Protein AF-A0A936GHV2-F1 (afdb_monomer)

Foldseek 3Di:
DPPPLVVLLQVLLVVLVVQVVPPPPFDQLQAAQFDPNVVLVVLLCVQLVVQLVVFCDDPPPDGRSVVSNVVQVVLLSSQVSNLSRLVVPQLRVCCVVPDPVSLQVSLVVQLVSCVVVDDPDDSVRSSCLSSVVSNVLSVVCNVRSHSSSRSRRPPPDHD

Radius of gyration: 16.11 Å; Cα contacts (8 Å, |Δi|>4): 199; chains: 1; bounding box: 39×33×49 Å

Sequence (159 aa):
MKSTFLPAGLATLFVGLLALRLDKTIIKEVTFLGHHKIKNIIISFVPLVVFTLSGLQNDNNINPNLFGFLISLIFLVYALTEEIFWRGYLINALKPLGRFKNYALLGLLWWLWHIPFGHNLDPLGLFVMIVGGSFLIAKFVEATKSFLIMSAPPIFVPM

Mean predicted aligned error: 5.47 Å

pLDDT: mean 86.6, std 12.53, range [31.62, 96.31]

Structure (mmCIF, N/CA/C/O backbone):
data_AF-A0A936GHV2-F1
#
_entry.id   AF-A0A936GHV2-F1
#
loop_
_atom_site.group_PDB
_atom_site.id
_atom_site.type_symbol
_atom_site.label_atom_id
_atom_site.label_alt_id
_atom_site.label_comp_id
_atom_site.label_asym_id
_atom_site.label_entity_id
_atom_site.label_seq_id
_atom_site.pdbx_PDB_ins_code
_atom_site.Cartn_x
_atom_site.Cartn_y
_atom_site.Cartn_z
_atom_site.occupancy
_atom_site.B_iso_or_equiv
_atom_site.auth_seq_id
_atom_site.auth_comp_id
_atom_site.auth_asym_id
_atom_site.auth_atom_id
_atom_site.pdbx_PDB_model_num
ATOM 1 N N . MET A 1 1 ? 9.805 -16.661 -15.255 1.00 41.84 1 MET A N 1
ATOM 2 C CA . MET A 1 1 ? 9.299 -15.856 -14.124 1.00 41.84 1 MET A CA 1
ATOM 3 C C . MET A 1 1 ? 8.012 -16.508 -13.623 1.00 41.84 1 MET A C 1
ATOM 5 O O . MET A 1 1 ? 7.031 -16.496 -14.356 1.00 41.84 1 MET A O 1
ATOM 9 N N . LYS A 1 2 ? 7.999 -17.188 -12.465 1.00 48.06 2 LYS A N 1
ATOM 10 C CA . LYS A 1 2 ? 6.723 -17.672 -11.900 1.00 48.06 2 LYS A CA 1
ATOM 11 C C . LYS A 1 2 ? 5.973 -16.432 -11.407 1.00 48.06 2 LYS A C 1
ATOM 13 O O . LYS A 1 2 ? 6.485 -15.748 -10.531 1.00 48.06 2 LYS A O 1
ATOM 18 N N . SER A 1 3 ? 4.824 -16.095 -11.994 1.00 59.00 3 SER A N 1
ATOM 19 C CA . SER A 1 3 ? 4.058 -14.897 -11.619 1.00 59.00 3 SER A CA 1
ATOM 20 C C . SER A 1 3 ? 3.309 -15.126 -10.299 1.00 59.00 3 SER A C 1
ATOM 22 O O . SER A 1 3 ? 2.088 -15.265 -10.278 1.00 59.00 3 SER A O 1
ATOM 24 N N . THR A 1 4 ? 4.035 -15.224 -9.189 1.00 67.56 4 THR A N 1
ATOM 25 C CA . THR A 1 4 ? 3.469 -15.390 -7.839 1.00 67.56 4 THR A CA 1
ATOM 26 C C . THR A 1 4 ? 2.778 -14.121 -7.331 1.00 67.56 4 THR A C 1
ATOM 28 O O . THR A 1 4 ? 1.889 -14.213 -6.490 1.00 67.56 4 THR A O 1
ATOM 31 N N . PHE A 1 5 ? 3.101 -12.958 -7.906 1.00 70.12 5 PHE A N 1
ATOM 32 C CA . PHE A 1 5 ? 2.531 -11.660 -7.537 1.00 70.12 5 PHE A CA 1
ATOM 33 C C . PHE A 1 5 ? 1.029 -11.532 -7.838 1.00 70.12 5 PHE A C 1
ATOM 35 O O . PHE A 1 5 ? 0.259 -11.124 -6.978 1.00 70.12 5 PHE A O 1
ATOM 42 N N . LEU A 1 6 ? 0.555 -11.927 -9.024 1.00 71.38 6 LEU A N 1
ATOM 43 C CA . LEU A 1 6 ? -0.875 -11.800 -9.361 1.00 71.38 6 LEU A CA 1
ATOM 44 C C . LEU A 1 6 ? -1.787 -12.621 -8.422 1.00 71.38 6 LEU A C 1
ATOM 46 O O . LEU A 1 6 ? -2.747 -12.059 -7.891 1.00 71.38 6 LEU A O 1
ATOM 50 N N . PRO A 1 7 ? -1.488 -13.905 -8.133 1.00 82.94 7 PRO A N 1
ATOM 51 C CA . PRO A 1 7 ? -2.207 -14.663 -7.112 1.00 82.94 7 PRO A CA 1
ATOM 52 C C . PRO A 1 7 ? -2.137 -14.031 -5.716 1.00 82.94 7 PRO A C 1
ATOM 54 O O . PRO A 1 7 ? -3.130 -14.061 -4.994 1.00 82.94 7 PRO A O 1
ATOM 57 N N . ALA A 1 8 ? -1.000 -13.435 -5.341 1.00 84.06 8 ALA A N 1
ATOM 58 C CA . ALA A 1 8 ? -0.823 -12.771 -4.049 1.00 84.06 8 ALA A CA 1
ATOM 59 C C . ALA A 1 8 ? -1.739 -11.540 -3.891 1.00 84.06 8 ALA A C 1
ATOM 61 O O . ALA A 1 8 ? -2.434 -11.403 -2.878 1.00 84.06 8 ALA A O 1
ATOM 62 N N . GLY A 1 9 ? -1.811 -10.686 -4.916 1.00 85.75 9 GLY A N 1
ATOM 63 C CA . GLY A 1 9 ? -2.727 -9.541 -4.937 1.00 85.75 9 GLY A CA 1
ATOM 64 C C . GLY A 1 9 ? -4.195 -9.977 -4.878 1.00 85.75 9 GLY A C 1
ATOM 65 O O . GLY A 1 9 ? -4.982 -9.464 -4.087 1.00 85.75 9 GLY A O 1
ATOM 66 N N . LEU A 1 10 ? -4.574 -11.009 -5.637 1.00 89.56 10 LEU A N 1
ATOM 67 C CA . LEU A 1 10 ? -5.940 -11.546 -5.598 1.00 89.56 10 LEU A CA 1
ATOM 68 C C . LEU A 1 10 ? -6.300 -12.172 -4.242 1.00 89.56 10 LEU A C 1
ATOM 70 O O . LEU A 1 10 ? -7.429 -12.010 -3.777 1.00 89.56 10 LEU A O 1
ATOM 74 N N . ALA A 1 11 ? -5.357 -12.860 -3.593 1.00 90.75 11 ALA A N 1
ATOM 75 C CA . ALA A 1 11 ? -5.567 -13.447 -2.273 1.00 90.75 11 ALA A CA 1
ATOM 76 C C . ALA A 1 11 ? -5.823 -12.367 -1.212 1.00 90.75 11 ALA A C 1
ATOM 78 O O . ALA A 1 11 ? -6.797 -12.457 -0.463 1.00 90.75 11 ALA A O 1
ATOM 79 N N . THR A 1 12 ? -4.994 -11.320 -1.185 1.00 92.62 12 THR A N 1
ATOM 80 C CA . THR A 1 12 ? -5.172 -10.187 -0.263 1.00 92.62 12 THR A CA 1
ATOM 81 C C . THR A 1 12 ? -6.463 -9.426 -0.551 1.00 92.62 12 THR A C 1
ATOM 83 O O . THR A 1 12 ? -7.204 -9.136 0.385 1.00 92.62 12 THR A O 1
ATOM 86 N N . LEU A 1 13 ? -6.822 -9.212 -1.821 1.00 93.50 13 LEU A N 1
ATOM 87 C CA . LEU A 1 13 ? -8.115 -8.634 -2.193 1.00 93.50 13 LEU A CA 1
ATOM 88 C C . LEU A 1 13 ? -9.284 -9.462 -1.649 1.00 93.50 13 LEU A C 1
ATOM 90 O O . LEU A 1 13 ? -10.172 -8.919 -0.992 1.00 93.50 13 LEU A O 1
ATOM 94 N N . PHE A 1 14 ? -9.297 -10.770 -1.915 1.00 95.00 14 PHE A N 1
ATOM 95 C CA . PHE A 1 14 ? -10.388 -11.649 -1.501 1.00 95.00 14 PHE A CA 1
ATOM 96 C C . PHE A 1 14 ? -10.550 -11.663 0.022 1.00 95.00 14 PHE A C 1
ATOM 98 O O . PHE A 1 14 ? -11.652 -11.445 0.530 1.00 95.00 14 PHE A O 1
ATOM 105 N N . VAL A 1 15 ? -9.447 -11.848 0.755 1.00 94.31 15 VAL A N 1
ATOM 106 C CA . VAL A 1 15 ? -9.451 -11.850 2.223 1.00 94.31 15 VAL A CA 1
ATOM 107 C C . VAL A 1 15 ? -9.843 -10.479 2.773 1.00 94.31 15 VAL A C 1
ATOM 109 O O . VAL A 1 15 ? -10.654 -10.409 3.692 1.00 94.31 15 VAL A O 1
ATOM 112 N N . GLY A 1 16 ? -9.344 -9.386 2.193 1.00 93.88 16 GLY A N 1
ATOM 113 C CA . GLY A 1 16 ? -9.700 -8.023 2.589 1.00 93.88 16 GLY A CA 1
ATOM 114 C C . GLY A 1 16 ? -11.183 -7.720 2.412 1.00 93.88 16 GLY A C 1
ATOM 115 O O . GLY A 1 16 ? -11.824 -7.215 3.335 1.00 93.88 16 GLY A O 1
ATOM 116 N N . LEU A 1 17 ? -11.764 -8.083 1.266 1.00 94.38 17 LEU A N 1
ATOM 117 C CA . LEU A 1 17 ? -13.197 -7.922 1.018 1.00 94.38 17 LEU A CA 1
ATOM 118 C C . LEU A 1 17 ? -14.039 -8.792 1.956 1.00 94.38 17 LEU A C 1
ATOM 120 O O . LEU A 1 17 ? -15.052 -8.322 2.480 1.00 94.38 17 LEU A O 1
ATOM 124 N N . LEU A 1 18 ? -13.621 -10.039 2.194 1.00 95.75 18 LEU A N 1
ATOM 125 C CA . LEU A 1 18 ? -14.300 -10.942 3.118 1.00 95.75 18 LEU A CA 1
ATOM 126 C C . LEU A 1 18 ? -14.263 -10.392 4.550 1.00 95.75 18 LEU A C 1
ATOM 128 O O . LEU A 1 18 ? -15.308 -10.297 5.191 1.00 95.75 18 LEU A O 1
ATOM 132 N N . ALA A 1 19 ? -13.098 -9.950 5.020 1.00 94.00 19 ALA A N 1
ATOM 133 C CA . ALA A 1 19 ? -12.921 -9.367 6.345 1.00 94.00 19 ALA A CA 1
ATOM 134 C C . ALA A 1 19 ? -13.771 -8.101 6.527 1.00 94.00 19 ALA A C 1
ATOM 136 O O . ALA A 1 19 ? -14.535 -8.006 7.482 1.00 94.00 19 ALA A O 1
ATOM 137 N N . LEU A 1 20 ? -13.749 -7.175 5.559 1.00 91.56 20 LEU A N 1
ATOM 138 C CA . LEU A 1 20 ? -14.591 -5.970 5.576 1.00 91.56 20 LEU A CA 1
ATOM 139 C C . LEU A 1 20 ? -16.094 -6.277 5.519 1.00 91.56 20 LEU A C 1
ATOM 141 O O . LEU A 1 20 ? -16.912 -5.463 5.963 1.00 91.56 20 LEU A O 1
ATOM 145 N N . ARG A 1 21 ? -16.479 -7.415 4.930 1.00 92.81 21 ARG A N 1
ATOM 146 C CA . ARG A 1 21 ? -17.871 -7.862 4.872 1.00 92.81 21 ARG A CA 1
ATOM 147 C C . ARG A 1 21 ? -18.317 -8.489 6.190 1.00 92.81 21 ARG A C 1
ATOM 149 O O . ARG A 1 21 ? -19.449 -8.209 6.591 1.00 92.81 21 ARG A O 1
ATOM 156 N N . LEU A 1 22 ? -17.477 -9.310 6.819 1.00 94.50 22 LEU A N 1
ATOM 157 C CA . LEU A 1 22 ? -17.799 -10.075 8.028 1.00 94.50 22 LEU A CA 1
ATOM 158 C C . LEU A 1 22 ? -17.638 -9.253 9.311 1.00 94.50 22 LEU A C 1
ATOM 160 O O . LEU A 1 22 ? -18.495 -9.317 10.189 1.00 94.50 22 LEU A O 1
ATOM 164 N N . ASP A 1 23 ? -16.585 -8.448 9.408 1.00 92.19 23 ASP A N 1
ATOM 165 C CA . ASP A 1 23 ? -16.312 -7.629 10.582 1.00 92.19 23 ASP A CA 1
ATOM 166 C C . ASP A 1 23 ? -17.122 -6.328 10.529 1.00 92.19 23 ASP A C 1
ATOM 168 O O . ASP A 1 23 ? -16.730 -5.325 9.927 1.00 92.19 23 ASP A O 1
ATOM 172 N N . LYS A 1 24 ? -18.306 -6.358 11.147 1.00 88.38 24 LYS A N 1
ATOM 173 C CA . LYS A 1 24 ? -19.184 -5.185 11.283 1.00 88.38 24 LYS A CA 1
ATOM 174 C C . LYS A 1 24 ? -18.794 -4.264 12.435 1.00 88.38 24 LYS A C 1
ATOM 176 O O . LYS A 1 24 ? -19.351 -3.176 12.539 1.00 88.38 24 LYS A O 1
ATOM 181 N N . THR A 1 25 ? -17.868 -4.691 13.289 1.00 87.50 25 THR A N 1
ATOM 182 C CA . THR A 1 25 ? -17.484 -3.962 14.507 1.00 87.50 25 THR A CA 1
ATOM 183 C C . THR A 1 25 ? -16.359 -2.962 14.264 1.00 87.50 25 THR A C 1
ATOM 185 O O . THR A 1 25 ? -16.136 -2.060 15.071 1.00 87.50 25 THR A O 1
ATOM 188 N N . ILE A 1 26 ? -15.672 -3.088 13.127 1.00 89.88 26 ILE A N 1
ATOM 189 C CA . ILE A 1 26 ? -14.535 -2.249 12.775 1.00 89.88 26 ILE A CA 1
ATOM 190 C C . ILE A 1 26 ? -14.920 -0.779 12.561 1.00 89.88 26 ILE A C 1
ATOM 192 O O . ILE A 1 26 ? -15.748 -0.425 11.717 1.00 89.88 26 ILE A O 1
ATOM 196 N N . ILE A 1 27 ? -14.243 0.107 13.292 1.00 87.12 27 ILE A N 1
ATOM 197 C CA . ILE A 1 27 ? -14.351 1.554 13.105 1.00 87.12 27 ILE A CA 1
ATOM 198 C C . ILE A 1 27 ? -13.408 1.965 11.972 1.00 87.12 27 ILE A C 1
ATOM 200 O O . ILE A 1 27 ? -12.184 1.904 12.106 1.00 87.12 27 ILE A O 1
ATOM 204 N N . LYS A 1 28 ? -13.979 2.400 10.847 1.00 86.62 28 LYS A N 1
ATOM 205 C CA . LYS A 1 28 ? -13.227 2.783 9.644 1.00 86.62 28 LYS A CA 1
ATOM 206 C C . LYS A 1 28 ? -12.797 4.245 9.717 1.00 86.62 28 LYS A C 1
ATOM 208 O O . LYS A 1 28 ? -13.517 5.125 9.256 1.00 86.62 28 LYS A O 1
ATOM 213 N N . GLU A 1 29 ? -11.623 4.506 10.285 1.00 86.56 29 GLU A N 1
ATOM 214 C CA . GLU A 1 29 ? -11.008 5.838 10.191 1.00 86.56 29 GLU A CA 1
ATOM 215 C C . GLU A 1 29 ? -10.290 6.046 8.865 1.00 86.56 29 GLU A C 1
ATOM 217 O O . GLU A 1 29 ? -10.351 7.124 8.280 1.00 86.56 29 GLU A O 1
ATOM 222 N N . VAL A 1 30 ? -9.581 5.016 8.411 1.00 89.00 30 VAL A N 1
ATOM 223 C CA . VAL A 1 30 ? -8.977 4.990 7.086 1.00 89.00 30 VAL A CA 1
ATOM 224 C C . VAL A 1 30 ? -9.996 4.397 6.124 1.00 89.00 30 VAL A C 1
ATOM 226 O O . VAL A 1 30 ? -10.562 3.333 6.383 1.00 89.00 30 VAL A O 1
ATOM 229 N N . THR A 1 31 ? -10.233 5.083 5.011 1.00 90.75 31 THR A N 1
ATOM 230 C CA . THR A 1 31 ? -11.183 4.669 3.974 1.00 90.75 31 THR A CA 1
ATOM 231 C C . THR A 1 31 ? -10.514 4.672 2.604 1.00 90.75 31 THR A C 1
ATOM 233 O O . THR A 1 31 ? -9.361 5.073 2.465 1.00 90.75 31 THR A O 1
ATOM 236 N N . PHE A 1 32 ? -11.238 4.229 1.575 1.00 90.31 32 PHE A N 1
ATOM 237 C CA . PHE A 1 32 ? -10.696 4.153 0.219 1.00 90.31 32 PHE A CA 1
ATOM 238 C C . PHE A 1 32 ? -10.228 5.515 -0.307 1.00 90.31 32 PHE A C 1
ATOM 240 O O . PHE A 1 32 ? -9.106 5.630 -0.779 1.00 90.31 32 PHE A O 1
ATOM 247 N N . LEU A 1 33 ? -11.055 6.558 -0.180 1.00 89.75 33 LEU A N 1
ATOM 248 C CA . LEU A 1 33 ? -10.756 7.890 -0.722 1.00 89.75 33 LEU A CA 1
ATOM 249 C C . LEU A 1 33 ? -10.295 8.906 0.328 1.00 89.75 33 LEU A C 1
ATOM 251 O O . LEU A 1 33 ? -9.802 9.968 -0.052 1.00 89.75 33 LEU A O 1
ATOM 255 N N . GLY A 1 34 ? -10.467 8.623 1.621 1.00 89.19 34 GLY A N 1
ATOM 256 C CA . GLY A 1 34 ? -10.176 9.564 2.704 1.00 89.19 34 GLY A CA 1
ATOM 257 C C . GLY A 1 34 ? -10.938 10.888 2.604 1.00 89.19 34 GLY A C 1
ATOM 258 O O . GLY A 1 34 ? -12.014 10.966 2.007 1.00 89.19 34 GLY A O 1
ATOM 259 N N . HIS A 1 35 ? -10.369 11.942 3.197 1.00 84.06 35 HIS A N 1
ATOM 260 C CA . HIS A 1 35 ? -11.018 13.257 3.284 1.00 84.06 35 HIS A CA 1
ATOM 261 C C . HIS A 1 35 ? -11.053 14.010 1.943 1.00 84.06 35 HIS A C 1
ATOM 263 O O . HIS A 1 35 ? -12.078 14.575 1.567 1.00 84.06 35 HIS A O 1
ATOM 269 N N . HIS A 1 36 ? -9.946 14.006 1.193 1.00 88.12 36 HIS A N 1
ATOM 270 C CA . HIS A 1 36 ? -9.797 14.781 -0.044 1.00 88.12 36 HIS A CA 1
ATOM 271 C C . HIS A 1 36 ? -9.788 13.878 -1.282 1.00 88.12 36 HIS A C 1
ATOM 273 O O . HIS A 1 36 ? -8.737 13.599 -1.859 1.00 88.12 36 HIS A O 1
ATOM 279 N N . LYS A 1 37 ? -10.982 13.452 -1.712 1.00 90.50 37 LYS A N 1
ATOM 280 C CA . LYS A 1 37 ? -11.184 12.446 -2.773 1.00 90.50 37 LYS A CA 1
ATOM 281 C C . LYS A 1 37 ? -10.396 12.736 -4.058 1.00 90.50 37 LYS A C 1
ATOM 283 O O . LYS A 1 37 ? -9.610 11.901 -4.489 1.00 90.50 37 LYS A O 1
ATOM 288 N N . ILE A 1 38 ? -10.569 13.927 -4.638 1.00 88.94 38 ILE A N 1
ATOM 289 C CA . ILE A 1 38 ? -9.940 14.306 -5.917 1.00 88.94 38 ILE A CA 1
ATOM 290 C C . ILE A 1 38 ? -8.414 14.325 -5.789 1.00 88.94 38 ILE A C 1
ATOM 292 O O . ILE A 1 38 ? -7.718 13.740 -6.612 1.00 88.94 38 ILE A O 1
ATOM 296 N N . LYS A 1 39 ? -7.891 14.941 -4.722 1.00 87.75 39 LYS A N 1
ATOM 297 C CA . LYS A 1 39 ? -6.448 15.014 -4.468 1.00 87.75 39 LYS A CA 1
ATOM 298 C C . LYS A 1 39 ? -5.831 13.619 -4.356 1.00 87.75 39 LYS A C 1
ATOM 300 O O . LYS A 1 39 ? -4.795 13.362 -4.958 1.00 87.75 39 LYS A O 1
ATOM 30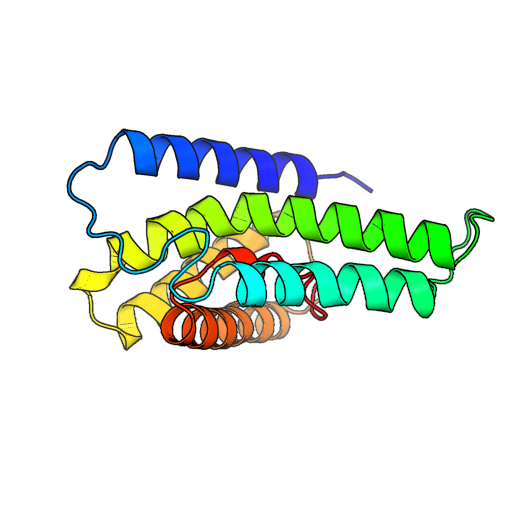5 N N . ASN A 1 40 ? -6.481 12.720 -3.621 1.00 87.88 40 ASN A N 1
ATOM 306 C CA . ASN A 1 40 ? -5.980 11.365 -3.414 1.00 87.88 40 ASN A CA 1
ATOM 307 C C . ASN A 1 40 ? -6.017 10.537 -4.704 1.00 87.88 40 ASN A C 1
ATOM 309 O O . ASN A 1 40 ? -5.067 9.809 -4.974 1.00 87.88 40 ASN A O 1
ATOM 313 N N . ILE A 1 41 ? -7.055 10.702 -5.530 1.00 90.12 41 ILE A N 1
ATOM 314 C CA . ILE A 1 41 ? -7.107 10.105 -6.871 1.00 90.12 41 ILE A CA 1
ATOM 315 C C . ILE A 1 41 ? -5.928 10.607 -7.708 1.00 90.12 41 ILE A C 1
ATOM 317 O O . ILE A 1 41 ? -5.153 9.791 -8.192 1.00 90.12 41 ILE A O 1
ATOM 321 N N . ILE A 1 42 ? -5.739 11.927 -7.814 1.00 90.12 42 ILE A N 1
ATOM 322 C CA . ILE A 1 42 ? -4.657 12.518 -8.617 1.00 90.12 42 ILE A CA 1
ATOM 323 C C . ILE A 1 42 ? -3.298 11.954 -8.200 1.00 90.12 42 ILE A C 1
ATOM 325 O O . ILE A 1 42 ? -2.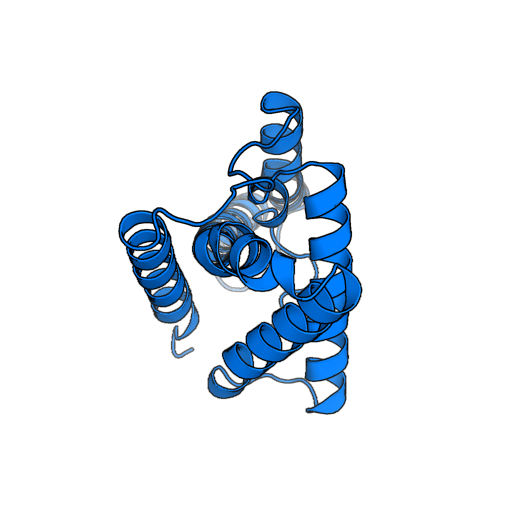565 11.470 -9.056 1.00 90.12 42 ILE A O 1
ATOM 329 N N . ILE A 1 43 ? -2.982 11.958 -6.899 1.00 88.62 43 ILE A N 1
ATOM 330 C CA . ILE A 1 43 ? -1.681 11.478 -6.406 1.00 88.62 43 ILE A CA 1
ATOM 331 C C . ILE A 1 43 ? -1.459 10.000 -6.755 1.00 88.62 43 ILE A C 1
ATOM 333 O O . ILE A 1 43 ? -0.354 9.625 -7.134 1.00 88.62 43 ILE A O 1
ATOM 337 N N . SER A 1 44 ? -2.506 9.177 -6.704 1.00 88.31 44 SER A N 1
ATOM 338 C CA . SER A 1 44 ? -2.410 7.743 -7.023 1.00 88.31 44 SER A CA 1
ATOM 339 C C . SER A 1 44 ? -2.031 7.484 -8.481 1.00 88.31 44 SER A C 1
ATOM 341 O O . SER A 1 44 ? -1.355 6.506 -8.786 1.00 88.31 44 SER A O 1
ATOM 343 N N . PHE A 1 45 ? -2.429 8.389 -9.378 1.00 90.81 45 PHE A N 1
ATOM 344 C CA . PHE A 1 45 ? -2.105 8.324 -10.800 1.00 90.81 45 PHE A CA 1
ATOM 345 C C . PHE A 1 45 ? -0.793 9.036 -11.167 1.00 90.81 45 PHE A C 1
ATOM 347 O O . PHE A 1 45 ? -0.340 8.898 -12.302 1.00 90.81 45 PHE A O 1
ATOM 354 N N . VAL A 1 46 ? -0.141 9.756 -10.243 1.00 90.88 46 VAL A N 1
ATOM 355 C CA . VAL A 1 46 ? 1.120 10.463 -10.539 1.00 90.88 46 VAL A CA 1
ATOM 356 C C . VAL A 1 46 ? 2.199 9.518 -11.078 1.00 90.88 46 VAL A C 1
ATOM 358 O O . VAL A 1 46 ? 2.748 9.837 -12.133 1.00 90.88 46 VAL A O 1
ATOM 361 N N . PRO A 1 47 ? 2.494 8.350 -10.468 1.00 88.19 47 PRO A N 1
ATOM 362 C CA . PRO A 1 47 ? 3.538 7.483 -11.008 1.00 88.19 47 PRO A CA 1
ATOM 363 C C . PRO A 1 47 ? 3.188 6.932 -12.391 1.00 88.19 47 PRO A C 1
ATOM 365 O O . PRO A 1 47 ? 4.074 6.830 -13.230 1.00 88.19 47 PRO A O 1
ATOM 368 N N . LEU A 1 48 ? 1.906 6.648 -12.665 1.00 91.62 48 LEU A N 1
ATOM 369 C CA . LEU A 1 48 ? 1.449 6.230 -13.996 1.00 91.62 48 LEU A CA 1
ATOM 370 C C . LEU A 1 48 ? 1.821 7.279 -15.050 1.00 91.62 48 LEU A C 1
ATOM 372 O O . LEU A 1 48 ? 2.400 6.945 -16.081 1.00 91.62 48 LEU A O 1
ATOM 376 N N . VAL A 1 49 ? 1.545 8.556 -14.771 1.00 92.94 49 VAL A N 1
ATOM 377 C CA . VAL A 1 49 ? 1.898 9.662 -15.673 1.00 92.94 49 VAL A CA 1
ATOM 378 C C . VAL A 1 49 ? 3.414 9.794 -15.810 1.00 92.94 49 VAL A C 1
ATOM 380 O O . VAL A 1 49 ? 3.914 9.858 -16.929 1.00 92.94 49 VAL A O 1
ATOM 383 N N . VAL A 1 50 ? 4.154 9.783 -14.697 1.00 92.44 50 VAL A N 1
ATOM 384 C CA . VAL A 1 50 ? 5.621 9.918 -14.700 1.00 92.44 50 VAL A CA 1
ATOM 385 C C . VAL A 1 50 ? 6.275 8.806 -15.522 1.00 92.44 50 VAL A C 1
ATOM 387 O O . VAL A 1 50 ? 7.024 9.106 -16.446 1.00 92.44 50 VAL A O 1
ATOM 390 N N . PHE A 1 51 ? 5.950 7.536 -15.266 1.00 91.56 51 PHE A N 1
ATOM 391 C CA . PHE A 1 51 ? 6.529 6.412 -16.006 1.00 91.56 51 PHE A CA 1
ATOM 392 C C . PHE A 1 51 ? 6.113 6.392 -17.479 1.00 91.56 51 PHE A C 1
ATOM 394 O O . PHE A 1 51 ? 6.912 6.007 -18.331 1.00 91.56 51 PHE A O 1
ATOM 401 N N . THR A 1 52 ? 4.901 6.850 -17.800 1.00 93.56 52 THR A N 1
ATOM 402 C CA . THR A 1 52 ? 4.461 6.992 -19.195 1.00 93.56 52 THR A CA 1
ATOM 403 C C . THR A 1 52 ? 5.258 8.070 -19.929 1.00 93.56 52 THR A C 1
ATOM 405 O O . THR A 1 52 ? 5.645 7.869 -21.076 1.00 93.56 52 THR A O 1
ATOM 408 N N . LEU A 1 53 ? 5.523 9.215 -19.292 1.00 94.81 53 LEU A N 1
ATOM 409 C CA . LEU A 1 53 ? 6.245 10.329 -19.917 1.00 94.81 53 LEU A CA 1
ATOM 410 C C . LEU A 1 53 ? 7.751 10.072 -20.009 1.00 94.81 53 LEU A C 1
ATOM 412 O O . LEU A 1 53 ? 8.341 10.304 -21.061 1.00 94.81 53 LEU A O 1
ATOM 416 N N . SER A 1 54 ? 8.365 9.580 -18.931 1.00 92.88 54 SER A N 1
ATOM 417 C CA . SER A 1 54 ? 9.794 9.251 -18.897 1.00 92.88 54 SER A CA 1
ATOM 418 C C . SER A 1 54 ? 1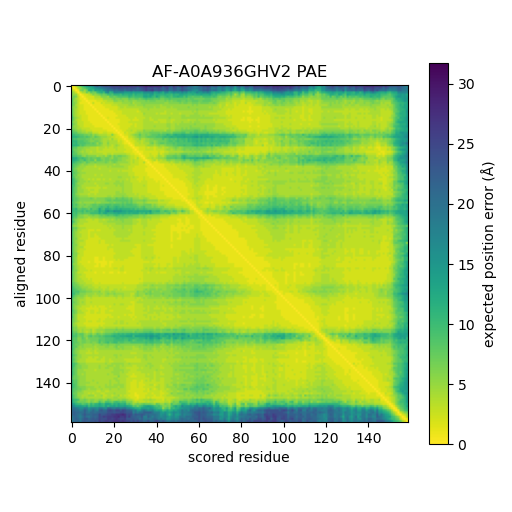0.132 8.037 -19.763 1.00 92.88 54 SER A C 1
ATOM 420 O O . SER A 1 54 ? 11.234 7.958 -20.300 1.00 92.88 54 SER A O 1
ATOM 422 N N . GLY A 1 55 ? 9.179 7.113 -19.914 1.00 90.31 55 GLY A N 1
ATOM 423 C CA . GLY A 1 55 ? 9.383 5.831 -20.570 1.00 90.31 55 GLY A CA 1
ATOM 424 C C . GLY A 1 55 ? 10.246 4.875 -19.743 1.00 90.31 55 GLY A C 1
ATOM 425 O O . GLY A 1 55 ? 11.055 5.280 -18.910 1.00 90.31 55 GLY A O 1
ATOM 426 N N . LEU A 1 56 ? 10.067 3.577 -19.976 1.00 90.69 56 LEU A N 1
ATOM 427 C CA . LEU A 1 56 ? 10.892 2.520 -19.399 1.00 90.69 56 LEU A CA 1
ATOM 428 C C . LEU A 1 56 ? 11.527 1.700 -20.524 1.00 90.69 56 LEU A C 1
ATOM 430 O O . LEU A 1 56 ? 10.838 1.209 -21.422 1.00 90.69 56 LEU A O 1
ATOM 434 N N . GLN A 1 57 ? 12.853 1.568 -20.481 1.00 91.12 57 GLN A N 1
ATOM 435 C CA . GLN A 1 57 ? 13.583 0.729 -21.429 1.00 91.12 57 GLN A CA 1
ATOM 436 C C . GLN A 1 57 ? 13.210 -0.741 -21.220 1.00 91.12 57 GLN A C 1
ATOM 438 O O . GLN A 1 57 ? 12.949 -1.175 -20.098 1.00 91.12 57 GLN A O 1
ATOM 443 N N . ASN A 1 58 ? 13.137 -1.490 -22.317 1.00 89.81 58 ASN A N 1
ATOM 444 C CA . ASN A 1 58 ? 12.786 -2.903 -22.305 1.00 89.81 58 ASN A CA 1
ATOM 445 C C . ASN A 1 58 ? 13.400 -3.621 -23.504 1.00 89.81 58 ASN A C 1
ATOM 447 O O . ASN A 1 58 ? 13.541 -3.033 -24.575 1.00 89.81 58 ASN A O 1
ATOM 451 N N . ASP A 1 59 ? 13.658 -4.913 -23.334 1.00 90.81 59 ASP A N 1
ATOM 452 C CA . ASP A 1 59 ? 14.252 -5.767 -24.369 1.00 90.81 59 ASP A CA 1
ATOM 453 C C . ASP A 1 59 ? 13.211 -6.312 -25.367 1.00 90.81 59 ASP A C 1
ATOM 455 O O . ASP A 1 59 ? 13.546 -7.021 -26.313 1.00 90.81 59 ASP A O 1
ATOM 459 N N . ASN A 1 60 ? 11.927 -5.983 -25.177 1.00 88.00 60 ASN A N 1
ATOM 460 C CA . ASN A 1 60 ? 10.807 -6.545 -25.936 1.00 88.00 60 ASN A CA 1
ATOM 461 C C . ASN A 1 60 ? 10.435 -5.719 -27.182 1.00 88.00 60 ASN A C 1
ATOM 463 O O . ASN A 1 60 ? 9.377 -5.949 -27.767 1.00 88.00 60 ASN A O 1
ATOM 467 N N . ASN A 1 61 ? 11.264 -4.745 -27.581 1.00 89.88 61 ASN A N 1
ATOM 468 C CA . ASN A 1 61 ? 10.985 -3.794 -28.670 1.00 89.88 61 ASN A CA 1
ATOM 469 C C . ASN A 1 61 ? 9.642 -3.043 -28.522 1.00 89.88 61 ASN A C 1
ATOM 471 O O . ASN A 1 61 ? 9.077 -2.558 -29.503 1.00 89.88 61 ASN A O 1
ATOM 475 N N . ILE A 1 62 ? 9.116 -2.928 -27.298 1.00 94.00 62 ILE A N 1
ATOM 476 C CA . ILE A 1 62 ? 7.906 -2.151 -27.013 1.00 94.00 62 ILE A CA 1
ATOM 477 C C . ILE A 1 62 ? 8.311 -0.682 -26.875 1.00 94.00 62 ILE A C 1
ATOM 479 O O . ILE A 1 62 ? 9.332 -0.375 -26.258 1.00 94.00 62 ILE A O 1
ATOM 483 N N . ASN A 1 63 ? 7.497 0.237 -27.405 1.00 96.31 63 ASN A N 1
ATOM 484 C CA . ASN A 1 63 ? 7.707 1.671 -27.208 1.00 96.31 63 ASN A CA 1
ATOM 485 C C . ASN A 1 63 ? 7.903 1.984 -25.701 1.00 96.31 63 ASN A C 1
ATOM 487 O O . ASN A 1 63 ? 7.044 1.599 -24.902 1.00 96.31 63 ASN A O 1
ATOM 491 N N . PRO A 1 64 ? 8.985 2.678 -25.295 1.00 95.06 64 PRO A N 1
ATOM 492 C CA . PRO A 1 64 ? 9.300 2.882 -23.880 1.00 95.06 64 PRO A CA 1
ATOM 493 C C . PRO A 1 64 ? 8.188 3.559 -23.074 1.00 95.06 64 PRO A C 1
ATOM 495 O O . PRO A 1 64 ? 7.958 3.196 -21.922 1.00 95.06 64 PRO A O 1
ATOM 498 N N . ASN A 1 65 ? 7.467 4.510 -23.668 1.00 96.25 65 ASN A N 1
ATOM 499 C CA . ASN A 1 65 ? 6.352 5.204 -23.025 1.00 96.25 65 ASN A CA 1
ATOM 500 C C . ASN A 1 65 ? 5.172 4.255 -22.787 1.00 96.25 65 ASN A C 1
ATOM 502 O O . ASN A 1 65 ? 4.606 4.229 -21.694 1.00 96.25 65 ASN A O 1
ATOM 506 N N . LEU A 1 66 ? 4.839 3.426 -23.783 1.00 94.94 66 LEU A N 1
ATOM 507 C CA . LEU A 1 66 ? 3.808 2.395 -23.647 1.00 94.94 66 LEU A CA 1
ATOM 508 C C . LEU A 1 66 ? 4.204 1.339 -22.609 1.00 94.94 66 LEU A C 1
ATOM 510 O O . LEU A 1 66 ? 3.376 0.936 -21.795 1.00 94.94 66 LEU A O 1
ATOM 514 N N . PHE A 1 67 ? 5.465 0.908 -22.601 1.00 93.31 67 PHE A N 1
ATOM 515 C CA . PHE A 1 67 ? 5.954 -0.043 -21.607 1.00 93.31 67 PHE A CA 1
ATOM 516 C C . PHE A 1 67 ? 5.897 0.546 -20.190 1.00 93.31 67 PHE A C 1
ATOM 518 O O . PHE A 1 67 ? 5.391 -0.101 -19.273 1.00 93.31 67 PHE A O 1
ATOM 525 N N . GLY A 1 68 ? 6.315 1.806 -20.029 1.00 92.06 68 GLY A N 1
ATOM 526 C CA . GLY A 1 68 ? 6.195 2.559 -18.781 1.00 92.06 68 GLY A CA 1
ATOM 527 C C . GLY A 1 68 ? 4.755 2.653 -18.278 1.00 92.06 68 GLY A C 1
ATOM 528 O O . GLY A 1 68 ? 4.492 2.375 -17.105 1.00 92.06 68 GLY A O 1
ATOM 529 N N . PHE A 1 69 ? 3.811 2.960 -19.171 1.00 93.56 69 PHE A N 1
ATOM 530 C CA . PHE A 1 69 ? 2.379 2.967 -18.868 1.00 93.56 69 PHE A CA 1
ATOM 531 C C . PHE A 1 69 ? 1.880 1.599 -18.386 1.00 93.56 69 PHE A C 1
ATOM 533 O O . PHE A 1 69 ? 1.252 1.504 -17.334 1.00 93.56 69 PHE A O 1
ATOM 540 N N . LEU A 1 70 ? 2.172 0.526 -19.126 1.00 92.31 70 LEU A N 1
ATOM 541 C CA . LEU A 1 70 ? 1.674 -0.814 -18.806 1.00 92.31 70 LEU A CA 1
ATOM 542 C C . LEU A 1 70 ? 2.208 -1.317 -17.462 1.00 92.31 70 LEU A C 1
ATOM 544 O O . LEU A 1 70 ? 1.437 -1.807 -16.640 1.00 92.31 70 LEU A O 1
ATOM 548 N N . ILE A 1 71 ? 3.510 -1.162 -17.217 1.00 89.75 71 ILE A N 1
ATOM 549 C CA . ILE A 1 71 ? 4.141 -1.599 -15.968 1.00 89.75 71 ILE A CA 1
ATOM 550 C C . ILE A 1 71 ? 3.581 -0.828 -14.773 1.00 89.75 71 ILE A C 1
ATOM 552 O O . ILE A 1 71 ? 3.185 -1.431 -13.775 1.00 89.75 71 ILE A O 1
ATOM 556 N N . SER A 1 72 ? 3.487 0.496 -14.874 1.00 90.69 72 SER A N 1
ATOM 557 C CA . SER A 1 72 ? 2.943 1.310 -13.785 1.00 90.69 72 SER A CA 1
ATOM 558 C C . SER A 1 72 ? 1.450 1.064 -13.549 1.00 90.69 72 SER A C 1
ATOM 560 O O . SER A 1 72 ? 1.019 1.074 -12.398 1.00 90.69 72 SER A O 1
ATOM 562 N N . LEU A 1 73 ? 0.667 0.752 -14.588 1.00 91.44 73 LEU A N 1
ATOM 563 C CA . LEU A 1 73 ? -0.729 0.333 -14.437 1.00 91.44 73 LEU A CA 1
ATOM 564 C C . LEU A 1 73 ? -0.846 -1.013 -13.710 1.00 91.44 73 LEU A C 1
ATOM 566 O O . LEU A 1 73 ? -1.676 -1.151 -12.811 1.00 91.44 73 LEU A O 1
ATOM 570 N N . ILE A 1 74 ? -0.006 -1.991 -14.060 1.00 89.12 74 ILE A N 1
ATOM 571 C CA . ILE A 1 74 ? 0.036 -3.294 -13.380 1.00 89.12 74 ILE A CA 1
ATOM 572 C C . ILE A 1 74 ? 0.370 -3.103 -11.898 1.00 89.12 74 ILE A C 1
ATOM 574 O O . ILE A 1 74 ? -0.325 -3.656 -11.045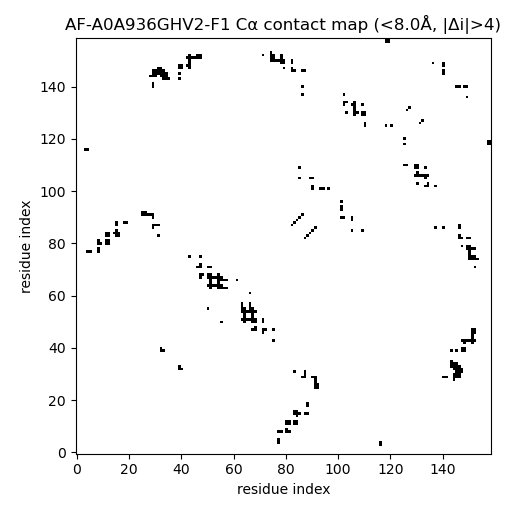 1.00 89.12 74 ILE A O 1
ATOM 578 N N . PHE A 1 75 ? 1.377 -2.284 -11.582 1.00 87.31 75 PHE A N 1
ATOM 579 C CA . PHE A 1 75 ? 1.735 -1.986 -10.195 1.00 87.31 75 PHE A CA 1
ATOM 580 C C . PHE A 1 75 ? 0.634 -1.245 -9.446 1.00 87.31 75 PHE A C 1
ATOM 582 O O . PHE A 1 75 ? 0.378 -1.576 -8.293 1.00 87.31 75 PHE A O 1
ATOM 589 N N . LEU A 1 76 ? -0.047 -0.297 -10.093 1.00 89.56 76 LEU A N 1
ATOM 590 C CA . LEU A 1 76 ? -1.175 0.417 -9.500 1.00 89.56 76 LEU A CA 1
ATOM 591 C C . LEU A 1 76 ? -2.294 -0.551 -9.102 1.00 89.56 76 LEU A C 1
ATOM 593 O O . LEU A 1 76 ? -2.801 -0.495 -7.982 1.00 89.56 76 LEU A O 1
ATOM 597 N N . VAL A 1 77 ? -2.661 -1.462 -10.007 1.00 89.75 77 VAL A N 1
ATOM 598 C CA . VAL A 1 77 ? -3.692 -2.474 -9.746 1.00 89.75 77 VAL A CA 1
ATOM 599 C C . VAL A 1 77 ? -3.239 -3.432 -8.647 1.00 89.75 77 VAL A C 1
ATOM 601 O O . VAL A 1 77 ? -3.988 -3.666 -7.703 1.00 89.75 77 VAL A O 1
ATOM 604 N N . TYR A 1 78 ? -2.015 -3.951 -8.729 1.00 88.88 78 TYR A N 1
ATOM 605 C CA . TYR A 1 78 ? -1.466 -4.865 -7.729 1.00 88.88 78 TYR A CA 1
ATOM 606 C C . TYR A 1 78 ? -1.427 -4.231 -6.331 1.00 88.88 78 TYR A C 1
ATOM 608 O O . TYR A 1 78 ? -1.989 -4.781 -5.382 1.00 88.88 78 TYR A O 1
ATOM 616 N N . ALA A 1 79 ? -0.848 -3.036 -6.212 1.00 89.12 79 ALA A N 1
ATOM 617 C CA . ALA A 1 79 ? -0.779 -2.317 -4.949 1.00 89.12 79 ALA A CA 1
ATOM 618 C C . ALA A 1 79 ? -2.185 -2.026 -4.411 1.00 89.12 79 ALA A C 1
ATOM 620 O O . ALA A 1 79 ? -2.446 -2.241 -3.233 1.00 89.12 79 ALA A O 1
ATOM 621 N N . LEU A 1 80 ? -3.138 -1.639 -5.266 1.00 90.56 80 LEU A N 1
ATOM 622 C CA . LEU A 1 80 ? -4.526 -1.455 -4.845 1.00 90.56 80 LEU A CA 1
ATOM 623 C C . LEU A 1 80 ? -5.136 -2.726 -4.244 1.00 90.56 80 LEU A C 1
ATOM 625 O O . LEU A 1 80 ? -5.814 -2.649 -3.216 1.00 90.56 80 LEU A O 1
ATOM 629 N N . THR A 1 81 ? -4.894 -3.884 -4.860 1.00 91.31 81 THR A N 1
ATOM 630 C CA . THR A 1 81 ? -5.410 -5.156 -4.339 1.00 91.31 81 THR A CA 1
ATOM 631 C C . THR A 1 81 ? -4.854 -5.493 -2.957 1.00 91.31 81 THR A C 1
ATOM 633 O O . THR A 1 81 ? -5.622 -5.885 -2.078 1.00 91.31 81 THR A O 1
ATOM 636 N N . GLU A 1 82 ? -3.564 -5.241 -2.725 1.00 92.12 82 GLU A N 1
ATOM 637 C CA . GLU A 1 82 ? -2.934 -5.425 -1.415 1.00 92.12 82 GLU A CA 1
ATOM 638 C C . GLU A 1 82 ? -3.449 -4.424 -0.369 1.00 92.12 82 GLU A C 1
ATOM 640 O O . GLU A 1 82 ? -3.810 -4.800 0.753 1.00 92.12 82 GLU A O 1
ATOM 645 N N . GLU A 1 83 ? -3.519 -3.139 -0.726 1.00 92.62 83 GLU A N 1
ATOM 646 C CA . GLU A 1 83 ? -3.855 -2.054 0.202 1.00 92.62 83 GLU A CA 1
ATOM 647 C C . GLU A 1 83 ? -5.261 -2.191 0.796 1.00 92.62 83 GLU A C 1
ATOM 649 O O . GLU A 1 83 ? -5.480 -1.796 1.944 1.00 92.62 83 GLU A O 1
ATOM 654 N N . ILE A 1 84 ? -6.203 -2.813 0.076 1.00 93.62 84 ILE A N 1
ATOM 655 C CA . ILE A 1 84 ? -7.555 -3.095 0.585 1.00 93.62 84 ILE A CA 1
ATOM 656 C C . ILE A 1 84 ? -7.508 -3.932 1.869 1.00 93.62 84 ILE A C 1
ATOM 658 O O . ILE A 1 84 ? -8.236 -3.634 2.820 1.00 93.62 84 ILE A O 1
ATOM 662 N N . PHE A 1 85 ? -6.646 -4.948 1.934 1.00 95.12 85 PHE A N 1
ATOM 663 C CA . PHE A 1 85 ? -6.481 -5.742 3.149 1.00 95.12 85 PHE A CA 1
ATOM 664 C C . PHE A 1 85 ? -5.624 -5.009 4.179 1.00 95.12 85 PHE A C 1
ATOM 666 O O . PHE A 1 85 ? -6.078 -4.781 5.301 1.00 95.12 85 PHE A O 1
ATOM 673 N N . TRP A 1 86 ? -4.413 -4.587 3.809 1.00 94.38 86 TRP A N 1
ATOM 674 C CA . TRP A 1 86 ? -3.448 -4.058 4.774 1.00 94.38 86 TRP A CA 1
ATOM 675 C C . TRP A 1 86 ? -3.901 -2.732 5.399 1.00 94.38 86 TRP A C 1
ATOM 677 O O . TRP A 1 86 ? -3.920 -2.584 6.623 1.00 94.38 86 TRP A O 1
ATOM 687 N N . ARG A 1 87 ? -4.276 -1.750 4.575 1.00 93.19 87 ARG A N 1
ATOM 688 C CA . ARG A 1 87 ? -4.591 -0.381 5.022 1.00 93.19 87 ARG A CA 1
ATOM 689 C C . ARG A 1 87 ? -6.092 -0.074 4.953 1.00 93.19 87 ARG A C 1
ATOM 691 O O . ARG A 1 87 ? -6.552 0.861 5.602 1.00 93.19 87 ARG A O 1
ATOM 698 N N . GLY A 1 88 ? -6.880 -0.869 4.233 1.00 91.19 88 GLY A N 1
ATOM 699 C CA . GLY A 1 88 ? -8.341 -0.791 4.269 1.00 91.19 88 GLY A CA 1
ATOM 700 C C . GLY A 1 88 ? -8.945 -1.498 5.485 1.00 91.19 88 GLY A C 1
ATOM 701 O O . GLY A 1 88 ? -9.826 -0.943 6.148 1.00 91.19 88 GLY A O 1
ATOM 702 N N . TYR A 1 89 ? -8.451 -2.694 5.816 1.00 94.81 89 TYR A N 1
ATOM 703 C CA . TYR A 1 89 ? -8.946 -3.495 6.936 1.00 94.81 89 TYR A CA 1
ATOM 704 C C . TYR A 1 89 ? -7.987 -3.494 8.131 1.00 94.81 89 TYR A C 1
ATOM 706 O O . TYR A 1 89 ? -8.323 -2.974 9.196 1.00 94.81 89 TYR A O 1
ATOM 714 N N . LEU A 1 90 ? -6.781 -4.040 7.968 1.00 94.88 90 LEU A N 1
ATOM 715 C CA . LEU A 1 90 ? -5.943 -4.452 9.093 1.00 94.88 90 LEU A CA 1
ATOM 716 C C . LEU A 1 90 ? -5.463 -3.270 9.953 1.00 94.88 90 LEU A C 1
ATOM 718 O O . LEU A 1 90 ? -5.509 -3.354 11.179 1.00 94.88 90 LEU A O 1
ATOM 722 N N . ILE A 1 91 ? -5.112 -2.131 9.343 1.00 92.88 91 ILE A N 1
ATOM 723 C CA . ILE A 1 91 ? -4.750 -0.908 10.086 1.00 92.88 91 ILE A CA 1
ATOM 724 C C . ILE A 1 91 ? -5.895 -0.385 10.973 1.00 92.88 91 ILE A C 1
ATOM 726 O O . ILE A 1 91 ? -5.644 0.181 12.037 1.00 92.88 91 ILE A O 1
ATOM 730 N N . ASN A 1 92 ? -7.153 -0.564 10.556 1.00 93.44 92 ASN A N 1
ATOM 731 C CA . ASN A 1 92 ? -8.321 -0.161 11.337 1.00 93.44 92 ASN A CA 1
ATOM 732 C C . ASN A 1 92 ? -8.604 -1.198 12.442 1.00 93.44 92 ASN A C 1
ATOM 734 O O . ASN A 1 92 ? -8.909 -0.818 13.571 1.00 93.44 92 ASN A O 1
ATOM 738 N N . ALA A 1 93 ? -8.438 -2.491 12.146 1.00 94.19 93 ALA A N 1
ATOM 739 C CA . ALA A 1 93 ? -8.680 -3.589 13.084 1.00 94.19 93 ALA A CA 1
ATOM 740 C C . ALA A 1 93 ? -7.678 -3.597 14.251 1.00 94.19 93 ALA A C 1
ATOM 742 O O . ALA A 1 93 ? -8.048 -3.818 15.401 1.00 94.19 93 ALA A O 1
ATOM 743 N N . LEU A 1 94 ? -6.408 -3.292 13.975 1.00 93.75 94 LEU A N 1
ATOM 744 C CA . LEU A 1 94 ? -5.330 -3.258 14.970 1.00 93.75 94 LEU A CA 1
ATOM 745 C C . LEU A 1 94 ? -5.267 -1.944 15.764 1.00 93.75 94 LEU A C 1
ATOM 747 O O . LEU A 1 94 ? -4.435 -1.784 16.660 1.00 93.75 94 LEU A O 1
ATOM 751 N N . LYS A 1 95 ? -6.152 -0.989 15.470 1.00 90.44 95 LYS A N 1
ATOM 752 C CA . LYS A 1 95 ? -6.175 0.330 16.107 1.00 90.44 95 LYS A CA 1
ATOM 753 C C . LYS A 1 95 ? -6.299 0.311 17.641 1.00 90.44 95 LYS A C 1
ATOM 755 O O . LYS A 1 95 ? -5.627 1.141 18.261 1.00 90.44 95 LYS A O 1
ATOM 760 N N . PRO A 1 96 ? -7.058 -0.603 18.284 1.00 92.31 96 PRO A N 1
ATOM 761 C CA . PRO A 1 96 ? -7.133 -0.681 19.748 1.00 92.31 96 PRO A CA 1
ATOM 762 C C . PRO A 1 96 ? -5.781 -0.909 20.443 1.00 92.31 96 PRO A C 1
ATOM 764 O O . PRO A 1 96 ? -5.633 -0.574 21.613 1.00 92.31 96 PRO A O 1
ATOM 767 N N . LEU A 1 97 ? -4.768 -1.420 19.730 1.00 91.81 97 LEU A N 1
ATOM 768 C CA . LEU A 1 97 ? -3.414 -1.614 20.265 1.00 91.81 97 LEU A CA 1
ATOM 769 C C . LEU A 1 97 ? -2.647 -0.295 20.470 1.00 91.81 97 LEU A C 1
ATOM 771 O O . LEU A 1 97 ? -1.574 -0.287 21.077 1.00 91.81 97 LEU A O 1
ATOM 775 N N . GLY A 1 98 ? -3.173 0.818 19.959 1.00 91.25 98 GLY A N 1
ATOM 776 C CA . GLY A 1 98 ? -2.493 2.104 19.915 1.00 91.25 98 GLY A CA 1
ATOM 777 C C . GLY A 1 98 ? -1.599 2.252 18.683 1.00 91.25 98 GLY A C 1
ATOM 778 O O . GLY A 1 98 ? -1.149 1.283 18.072 1.00 91.25 98 GLY A O 1
ATOM 779 N N . ARG A 1 99 ? -1.331 3.508 18.314 1.00 88.50 99 ARG A N 1
ATOM 780 C CA . ARG A 1 99 ? -0.714 3.905 17.036 1.00 88.50 99 ARG A CA 1
ATOM 781 C C . ARG A 1 99 ? 0.600 3.185 16.731 1.00 88.50 99 ARG A C 1
ATOM 783 O O . ARG A 1 99 ? 0.755 2.606 15.664 1.00 88.50 99 ARG A O 1
ATOM 790 N N . PHE A 1 100 ? 1.537 3.196 17.679 1.00 89.25 100 PHE A N 1
ATOM 791 C CA . PHE A 1 100 ? 2.867 2.627 17.460 1.00 89.25 100 PHE A CA 1
ATOM 792 C C . PHE A 1 100 ? 2.830 1.103 17.295 1.00 89.25 100 PHE A C 1
ATOM 794 O O . PHE A 1 100 ? 3.411 0.572 16.351 1.00 89.25 100 PHE A O 1
ATOM 801 N N . LYS A 1 101 ? 2.098 0.403 18.173 1.00 92.94 101 LYS A N 1
ATOM 802 C CA . LYS A 1 101 ? 1.970 -1.061 18.119 1.00 92.94 101 LYS A CA 1
ATOM 803 C C . LYS A 1 101 ? 1.237 -1.514 16.860 1.00 92.94 101 LYS A C 1
ATOM 805 O O . LYS A 1 101 ? 1.656 -2.487 16.246 1.00 92.94 101 LYS A O 1
ATOM 810 N N . ASN A 1 102 ? 0.200 -0.781 16.456 1.00 93.31 102 ASN A N 1
ATOM 811 C CA . ASN A 1 102 ? -0.517 -1.018 15.207 1.00 93.31 102 ASN A CA 1
ATOM 812 C C . ASN A 1 102 ? 0.448 -0.987 14.010 1.00 93.31 102 ASN A C 1
ATOM 814 O O . ASN A 1 102 ? 0.502 -1.928 13.229 1.00 93.31 102 ASN A O 1
ATOM 818 N N . TYR A 1 103 ? 1.292 0.042 13.920 1.00 92.19 103 TYR A N 1
ATOM 819 C CA . TYR A 1 103 ? 2.217 0.211 12.796 1.00 92.19 103 TYR A CA 1
ATOM 820 C C . TYR A 1 103 ? 3.331 -0.822 12.768 1.00 92.19 103 TYR A C 1
ATOM 822 O O . TYR A 1 103 ? 3.634 -1.368 11.709 1.00 92.19 103 TYR A O 1
ATOM 830 N N . ALA A 1 104 ? 3.918 -1.100 13.932 1.00 92.62 104 ALA A N 1
ATOM 831 C CA . ALA A 1 104 ? 4.953 -2.112 14.061 1.00 92.62 104 ALA A CA 1
ATOM 832 C C . ALA A 1 104 ? 4.414 -3.494 13.667 1.00 92.62 104 ALA A C 1
ATOM 834 O O . ALA A 1 104 ? 5.039 -4.196 12.875 1.00 92.62 104 ALA A O 1
ATOM 835 N N . LEU A 1 105 ? 3.223 -3.855 14.159 1.00 95.06 105 LEU A N 1
ATOM 836 C CA . LEU A 1 105 ? 2.597 -5.134 13.842 1.00 95.06 105 LEU A CA 1
ATOM 837 C C . LEU A 1 105 ? 2.190 -5.216 12.368 1.00 95.06 105 LEU A C 1
ATOM 839 O O . LEU A 1 105 ? 2.447 -6.230 11.728 1.00 95.06 105 LEU A O 1
ATOM 843 N N . LEU A 1 106 ? 1.621 -4.147 11.806 1.00 94.56 106 LEU A N 1
ATOM 844 C CA . LEU A 1 106 ? 1.261 -4.090 10.390 1.00 94.56 106 LEU A CA 1
ATOM 845 C C . LEU A 1 106 ? 2.492 -4.262 9.489 1.00 94.56 106 LEU A C 1
ATOM 847 O O . LEU A 1 106 ? 2.452 -5.040 8.542 1.00 94.56 106 LEU A O 1
ATOM 851 N N . GLY A 1 107 ? 3.596 -3.571 9.792 1.00 93.38 107 GLY A N 1
ATOM 852 C CA . GLY A 1 107 ? 4.861 -3.721 9.071 1.00 93.38 107 GLY A CA 1
ATOM 853 C C . GLY A 1 107 ? 5.448 -5.125 9.186 1.00 93.38 107 GLY A C 1
ATOM 854 O O . GLY A 1 107 ? 5.856 -5.692 8.176 1.00 93.38 107 GLY A O 1
ATOM 855 N N . LEU A 1 108 ? 5.431 -5.712 10.385 1.00 94.69 108 LEU A N 1
ATOM 856 C CA . LEU A 1 108 ? 5.925 -7.069 10.614 1.00 94.69 108 LEU A CA 1
ATOM 857 C C . LEU A 1 108 ? 5.111 -8.114 9.840 1.00 94.69 108 LEU A C 1
ATOM 859 O O . LEU A 1 108 ? 5.690 -8.963 9.168 1.00 94.69 108 LEU A O 1
ATOM 863 N N . LEU A 1 109 ? 3.778 -8.040 9.901 1.00 95.06 109 LEU A N 1
ATOM 864 C CA . LEU A 1 109 ? 2.896 -8.959 9.177 1.00 95.06 109 LEU A CA 1
ATOM 865 C C . LEU A 1 109 ? 3.059 -8.817 7.661 1.00 95.06 109 LEU A C 1
ATOM 867 O O . LEU A 1 109 ? 3.070 -9.820 6.949 1.00 95.06 109 LEU A O 1
ATOM 871 N N . TRP A 1 110 ? 3.239 -7.590 7.171 1.00 94.12 110 TRP A N 1
ATOM 872 C CA . TRP A 1 110 ? 3.478 -7.348 5.752 1.00 94.12 110 TRP A CA 1
ATOM 873 C C . TRP A 1 110 ? 4.852 -7.858 5.296 1.00 94.12 110 TRP A C 1
ATOM 875 O O . TRP A 1 110 ? 4.971 -8.404 4.204 1.00 94.12 110 TRP A O 1
ATOM 885 N N . TRP A 1 111 ? 5.884 -7.775 6.139 1.00 92.31 111 TRP A N 1
ATOM 886 C CA . TRP A 1 111 ? 7.178 -8.413 5.871 1.00 92.31 111 TRP A CA 1
ATOM 887 C C . TRP A 1 111 ? 7.080 -9.939 5.834 1.00 92.31 111 TRP A C 1
ATOM 889 O O . TRP A 1 111 ? 7.558 -10.551 4.880 1.00 92.31 111 TRP A O 1
ATOM 899 N N . LEU A 1 112 ? 6.394 -10.554 6.804 1.00 91.62 112 LEU A N 1
ATOM 900 C CA . LEU A 1 112 ? 6.158 -12.003 6.814 1.00 91.62 112 LEU A CA 1
ATOM 901 C C . LEU A 1 112 ? 5.410 -12.470 5.558 1.00 91.62 112 LEU A C 1
ATOM 903 O O . LEU A 1 112 ? 5.737 -13.518 5.006 1.00 91.62 112 LEU A O 1
ATOM 907 N N . TRP A 1 113 ? 4.452 -11.671 5.078 1.00 90.88 113 TRP A N 1
ATOM 908 C CA . TRP A 1 113 ? 3.741 -11.920 3.823 1.00 90.88 113 TRP A CA 1
ATOM 909 C C . TRP A 1 113 ? 4.670 -11.982 2.606 1.00 90.88 113 TRP A C 1
ATOM 911 O O . TRP A 1 113 ? 4.410 -12.7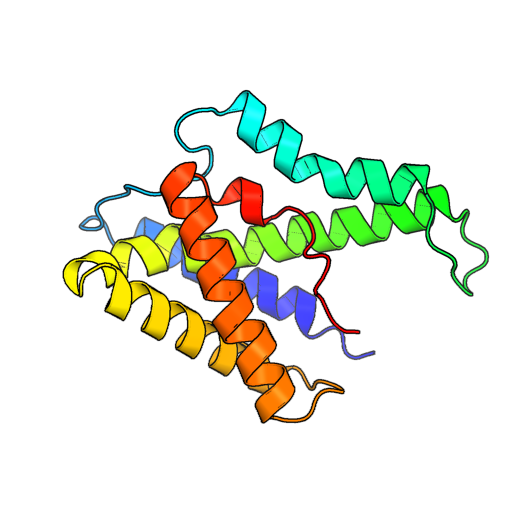51 1.688 1.00 90.88 113 TRP A O 1
ATOM 921 N N . HIS A 1 114 ? 5.771 -11.226 2.609 1.00 87.31 114 HIS A N 1
ATOM 922 C CA . HIS A 1 114 ? 6.698 -11.179 1.482 1.00 87.31 114 HIS A CA 1
ATOM 923 C C . HIS A 1 114 ? 7.688 -12.347 1.443 1.00 87.31 114 HIS A C 1
ATOM 925 O O . HIS A 1 114 ? 8.178 -12.666 0.362 1.00 87.31 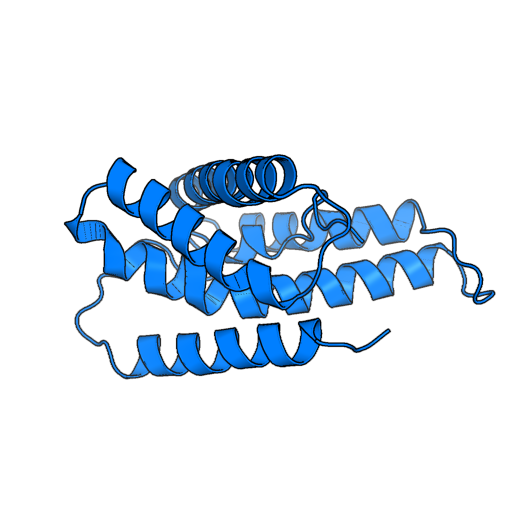114 HIS A O 1
ATOM 931 N N . ILE A 1 115 ? 7.972 -13.015 2.565 1.00 85.88 115 ILE A N 1
ATOM 932 C CA . ILE A 1 115 ? 8.974 -14.098 2.646 1.00 85.88 115 ILE A CA 1
ATOM 933 C C . ILE A 1 115 ? 8.818 -15.168 1.540 1.00 85.88 115 ILE A C 1
ATOM 935 O O . ILE A 1 115 ? 9.829 -15.530 0.934 1.00 85.88 115 ILE A O 1
ATOM 939 N N . PRO A 1 116 ? 7.607 -15.660 1.205 1.00 85.19 116 PRO A N 1
ATOM 940 C CA . PRO A 1 116 ? 7.443 -16.731 0.220 1.00 85.19 116 PRO A CA 1
ATOM 941 C C . PRO A 1 116 ? 7.703 -16.334 -1.242 1.00 85.19 116 PRO A C 1
ATOM 943 O O . PRO A 1 116 ? 7.780 -17.222 -2.090 1.00 85.19 116 PRO A O 1
ATOM 946 N N . PHE A 1 117 ? 7.796 -15.040 -1.576 1.00 82.00 117 PHE A N 1
ATOM 947 C CA . PHE A 1 117 ? 7.867 -14.600 -2.979 1.00 82.00 117 PHE A CA 1
ATOM 948 C C . PHE A 1 117 ? 9.256 -14.708 -3.609 1.00 82.00 117 PHE A C 1
ATOM 950 O O . PHE A 1 117 ? 9.344 -14.702 -4.834 1.00 82.00 117 PHE A O 1
ATOM 957 N N . GLY A 1 118 ? 10.301 -14.903 -2.800 1.00 72.88 118 GLY A N 1
ATOM 958 C CA . GLY A 1 118 ? 11.688 -14.915 -3.261 1.00 72.88 118 GLY A CA 1
ATOM 959 C C . GLY A 1 118 ? 12.147 -13.512 -3.661 1.00 72.88 118 GLY A C 1
ATOM 960 O O . GLY A 1 118 ? 11.535 -12.864 -4.501 1.00 72.88 118 GLY A O 1
ATOM 961 N N . HIS A 1 119 ? 13.229 -13.037 -3.049 1.00 75.50 119 HIS A N 1
ATOM 962 C CA . HIS A 1 119 ? 13.758 -11.689 -3.270 1.00 75.50 119 HIS A CA 1
ATOM 963 C C . HIS A 1 119 ? 1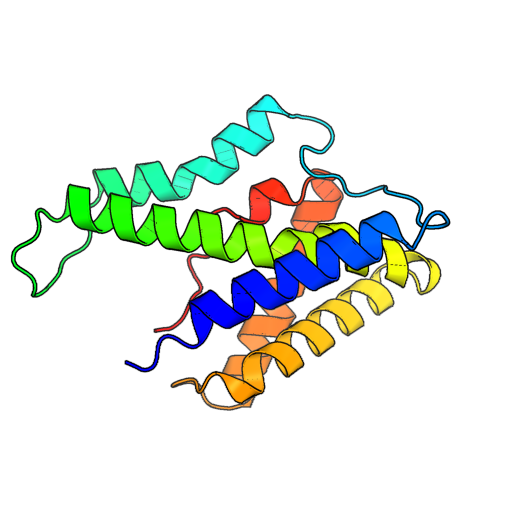5.267 -11.752 -3.461 1.00 75.50 119 HIS A C 1
ATOM 965 O O . HIS A 1 119 ? 15.924 -12.617 -2.887 1.00 75.50 119 HIS A O 1
ATOM 971 N N . ASN A 1 120 ? 15.815 -10.801 -4.217 1.00 80.00 120 ASN A N 1
ATOM 972 C CA . ASN A 1 120 ? 17.262 -10.666 -4.430 1.00 80.00 120 ASN A CA 1
ATOM 973 C C . ASN A 1 120 ? 17.977 -9.929 -3.279 1.00 80.00 120 ASN A C 1
ATOM 975 O O . ASN A 1 120 ? 19.186 -9.720 -3.330 1.00 80.00 120 ASN A O 1
ATOM 979 N N . LEU A 1 121 ? 17.231 -9.506 -2.255 1.00 81.12 121 LEU A N 1
ATOM 980 C CA . LEU A 1 121 ? 17.746 -8.804 -1.081 1.00 81.12 121 LEU A CA 1
ATOM 981 C C . LEU A 1 121 ? 18.119 -9.789 0.027 1.00 81.12 121 LEU A C 1
ATOM 983 O O . LEU A 1 121 ? 17.456 -10.811 0.216 1.00 81.12 121 LEU A O 1
ATOM 987 N N . ASP A 1 122 ? 19.137 -9.441 0.812 1.00 88.88 122 ASP A N 1
ATOM 988 C CA . ASP A 1 122 ? 19.422 -10.154 2.050 1.00 88.88 122 ASP A CA 1
ATOM 989 C C . ASP A 1 122 ? 18.254 -9.989 3.055 1.00 88.88 122 ASP A C 1
ATOM 991 O O . ASP A 1 122 ? 17.487 -9.020 2.974 1.00 88.88 122 ASP A O 1
ATOM 995 N N . PRO A 1 123 ? 18.089 -10.911 4.023 1.00 87.62 123 PRO A N 1
ATOM 996 C CA . PRO A 1 123 ? 16.954 -10.875 4.945 1.00 87.62 123 PRO A CA 1
ATOM 997 C C . PRO A 1 123 ? 16.819 -9.567 5.737 1.00 87.62 123 PRO A C 1
ATOM 999 O O . PRO A 1 123 ? 15.694 -9.134 6.003 1.00 87.62 123 PRO A O 1
ATOM 1002 N N . LEU A 1 124 ? 17.938 -8.928 6.102 1.00 90.50 124 LEU A N 1
ATOM 1003 C CA . LEU A 1 124 ? 17.928 -7.664 6.836 1.00 90.50 124 LEU A CA 1
ATOM 1004 C C . LEU A 1 124 ? 17.535 -6.507 5.912 1.00 90.50 124 LEU A C 1
ATOM 1006 O O . LEU A 1 124 ? 16.687 -5.698 6.290 1.00 90.50 124 LEU A O 1
ATOM 1010 N N . GLY A 1 125 ? 18.085 -6.458 4.697 1.00 89.88 125 GLY A N 1
ATOM 1011 C CA . GLY A 1 125 ? 17.704 -5.491 3.668 1.00 89.88 125 GLY A CA 1
ATOM 1012 C C . GLY A 1 125 ? 16.207 -5.541 3.349 1.00 89.88 125 GLY A C 1
ATOM 1013 O O . GLY A 1 125 ? 15.531 -4.508 3.376 1.00 89.88 125 GLY A O 1
ATOM 1014 N N . LEU A 1 126 ? 15.657 -6.745 3.151 1.00 88.56 126 LEU A N 1
ATOM 1015 C CA . LEU A 1 126 ? 14.221 -6.949 2.935 1.00 88.56 126 LEU A CA 1
ATOM 1016 C C . LEU A 1 126 ? 13.393 -6.486 4.142 1.00 88.56 126 LEU A C 1
ATOM 1018 O O . LEU A 1 126 ? 12.381 -5.805 3.975 1.00 88.56 126 LEU A O 1
ATOM 1022 N N . PHE A 1 127 ? 13.819 -6.830 5.360 1.00 91.12 127 PHE A N 1
ATOM 1023 C CA . PHE A 1 127 ? 13.136 -6.412 6.584 1.00 91.12 127 PHE A CA 1
ATOM 1024 C C . PHE A 1 127 ? 13.078 -4.887 6.711 1.00 91.12 127 PHE A C 1
ATOM 1026 O O . PHE A 1 127 ? 11.998 -4.324 6.898 1.00 91.12 127 PHE A O 1
ATOM 1033 N N . VAL A 1 128 ? 14.219 -4.208 6.567 1.00 91.44 128 VAL A N 1
ATOM 1034 C CA . VAL A 1 128 ? 14.310 -2.746 6.688 1.00 91.44 128 VAL A CA 1
ATOM 1035 C C . VAL A 1 128 ? 13.448 -2.060 5.632 1.00 91.44 128 VAL A C 1
ATOM 1037 O O . VAL A 1 128 ? 12.700 -1.138 5.962 1.00 91.44 128 VAL A O 1
ATOM 1040 N N . MET A 1 129 ? 13.498 -2.530 4.386 1.00 88.94 129 MET A N 1
ATOM 1041 C CA . MET A 1 129 ? 12.713 -1.961 3.294 1.00 88.94 129 MET A CA 1
ATOM 1042 C C . MET A 1 129 ? 11.205 -2.134 3.517 1.00 88.94 129 MET A C 1
ATOM 1044 O O . MET A 1 129 ? 10.460 -1.159 3.411 1.00 88.94 129 MET A O 1
ATOM 1048 N N . ILE A 1 130 ? 10.742 -3.339 3.865 1.00 91.00 130 ILE A N 1
ATOM 1049 C CA . ILE A 1 130 ? 9.306 -3.616 4.007 1.00 91.00 130 ILE A CA 1
ATOM 1050 C C . ILE A 1 130 ? 8.736 -2.985 5.283 1.00 91.00 130 ILE A C 1
ATOM 1052 O O . ILE A 1 130 ? 7.706 -2.309 5.235 1.00 91.00 130 ILE A O 1
ATOM 1056 N N . VAL A 1 131 ? 9.401 -3.150 6.430 1.00 91.56 131 VAL A N 1
ATOM 1057 C CA . VAL A 1 131 ? 8.918 -2.595 7.704 1.00 91.56 131 VAL A CA 1
ATOM 1058 C C . VAL A 1 131 ? 9.056 -1.073 7.721 1.00 91.56 131 VAL A C 1
ATOM 1060 O O . VAL A 1 131 ? 8.108 -0.376 8.094 1.00 91.56 131 VAL A O 1
ATOM 1063 N N . GLY A 1 132 ? 10.193 -0.541 7.263 1.00 90.56 132 GLY A N 1
ATOM 1064 C CA . GLY A 1 132 ? 10.421 0.900 7.145 1.00 90.56 132 GLY A CA 1
ATOM 1065 C C . GLY A 1 132 ? 9.462 1.554 6.150 1.00 90.56 132 GLY A C 1
ATOM 1066 O O . GLY A 1 132 ? 8.811 2.549 6.481 1.00 90.56 132 GLY A O 1
ATOM 1067 N N . GLY A 1 133 ? 9.290 0.948 4.970 1.00 88.75 133 GLY A N 1
ATOM 1068 C CA . GLY A 1 133 ? 8.316 1.378 3.968 1.00 88.75 133 GLY A CA 1
ATOM 1069 C C . GLY A 1 133 ? 6.884 1.354 4.503 1.00 88.75 133 GLY A C 1
ATOM 1070 O O . GLY A 1 133 ? 6.152 2.330 4.345 1.00 88.75 133 GLY A O 1
ATOM 1071 N N . SER A 1 134 ? 6.501 0.300 5.232 1.00 89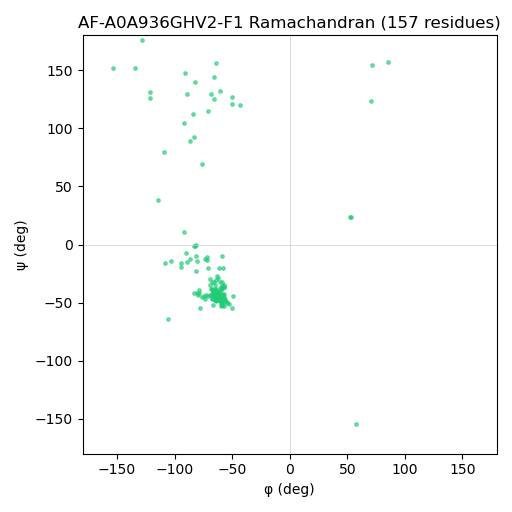.81 134 SER A N 1
ATOM 1072 C CA . SER A 1 134 ? 5.179 0.208 5.863 1.00 89.81 134 SER A CA 1
ATOM 1073 C C . SER A 1 134 ? 4.924 1.338 6.858 1.00 89.81 134 SER A C 1
ATOM 1075 O O . SER A 1 134 ? 3.816 1.874 6.903 1.00 89.81 134 SER A O 1
ATOM 1077 N N . PHE A 1 135 ? 5.938 1.747 7.626 1.00 89.12 135 PHE A N 1
ATOM 1078 C CA . PHE A 1 135 ? 5.806 2.859 8.566 1.00 89.12 135 PHE A CA 1
ATOM 1079 C C . PHE A 1 135 ? 5.587 4.197 7.847 1.00 89.12 135 PHE A C 1
ATOM 1081 O O . PHE A 1 135 ? 4.720 4.975 8.252 1.00 89.12 135 PHE A O 1
ATOM 1088 N N . LEU A 1 136 ? 6.325 4.453 6.760 1.00 87.12 136 LEU A N 1
ATOM 1089 C CA . LEU A 1 136 ? 6.128 5.640 5.917 1.00 87.12 136 LEU A CA 1
ATOM 1090 C C . LEU A 1 136 ? 4.718 5.657 5.317 1.00 87.12 136 LEU A C 1
ATOM 1092 O O . LEU A 1 136 ? 3.999 6.647 5.460 1.00 87.12 136 LEU A O 1
ATOM 1096 N N . ILE A 1 137 ? 4.295 4.536 4.730 1.00 88.25 137 ILE A N 1
ATOM 1097 C CA . ILE A 1 137 ? 2.947 4.339 4.187 1.00 88.25 137 ILE A CA 1
ATOM 1098 C C . ILE A 1 137 ? 1.895 4.628 5.261 1.00 88.25 137 ILE A C 1
ATOM 1100 O O . ILE A 1 137 ? 0.991 5.433 5.047 1.00 88.25 137 ILE A O 1
ATOM 1104 N N . ALA A 1 138 ? 2.042 4.051 6.455 1.00 87.44 138 ALA A N 1
ATOM 1105 C CA . ALA A 1 138 ? 1.095 4.239 7.546 1.00 87.44 138 ALA A CA 1
ATOM 1106 C C . ALA A 1 138 ? 0.957 5.721 7.943 1.00 87.44 138 ALA A C 1
ATOM 1108 O O . ALA A 1 138 ? -0.166 6.210 8.095 1.00 87.44 138 ALA A O 1
ATOM 1109 N N . LYS A 1 139 ? 2.070 6.466 8.020 1.00 86.88 139 LYS A N 1
ATOM 1110 C CA . LYS A 1 139 ? 2.059 7.913 8.299 1.00 86.88 139 LYS A CA 1
ATOM 1111 C C . LYS A 1 139 ? 1.286 8.707 7.250 1.00 86.88 139 LYS A C 1
ATOM 1113 O O . LYS A 1 139 ? 0.478 9.565 7.610 1.00 86.88 139 LYS A O 1
ATOM 1118 N N . PHE A 1 140 ? 1.497 8.418 5.969 1.00 86.12 140 PHE A N 1
ATOM 1119 C CA . PHE A 1 140 ? 0.757 9.081 4.896 1.00 86.12 140 PHE A CA 1
ATOM 1120 C C . PHE A 1 140 ? -0.734 8.699 4.893 1.00 86.12 140 PHE A C 1
ATOM 1122 O O . PHE A 1 140 ? -1.595 9.557 4.672 1.00 86.12 140 PHE A O 1
ATOM 1129 N N . VAL A 1 141 ? -1.057 7.435 5.180 1.00 87.31 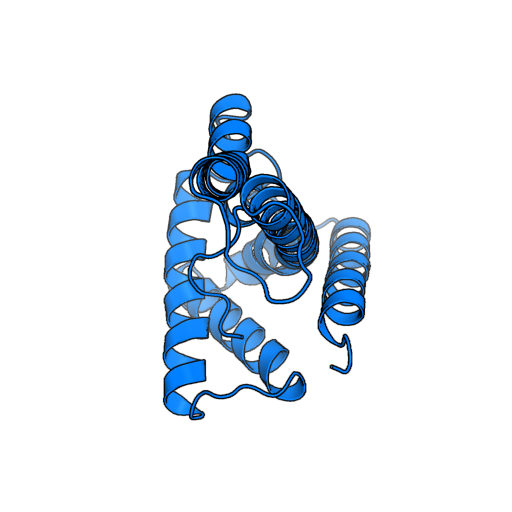141 VAL A N 1
ATOM 1130 C CA . VAL A 1 141 ? -2.440 6.955 5.301 1.00 87.31 141 VAL A CA 1
ATOM 1131 C C . VAL A 1 141 ? -3.153 7.664 6.445 1.00 87.31 141 VAL A C 1
ATOM 1133 O O . VAL A 1 141 ? -4.299 8.069 6.297 1.00 87.31 141 VAL A O 1
ATOM 1136 N N . GLU A 1 142 ? -2.495 7.886 7.578 1.00 86.44 142 GLU A N 1
ATOM 1137 C CA . GLU A 1 142 ? -3.097 8.637 8.680 1.00 86.44 142 GLU A CA 1
ATOM 1138 C C . GLU A 1 142 ? -3.324 10.110 8.361 1.00 86.44 142 GLU A C 1
ATOM 1140 O O . GLU A 1 142 ? -4.348 10.660 8.768 1.00 86.44 142 GLU A O 1
ATOM 1145 N N . ALA A 1 143 ? -2.389 10.739 7.649 1.00 86.50 143 ALA A N 1
ATOM 1146 C CA . ALA A 1 143 ? -2.507 12.140 7.262 1.00 86.50 143 ALA A CA 1
ATOM 1147 C C . ALA A 1 143 ? -3.661 12.361 6.270 1.00 86.50 143 ALA A C 1
ATOM 1149 O O . ALA A 1 143 ? -4.390 13.346 6.362 1.00 86.50 143 ALA A O 1
ATOM 1150 N N . THR A 1 144 ? -3.850 11.436 5.328 1.00 87.44 144 THR A N 1
ATOM 1151 C CA . THR A 1 144 ? -4.863 11.558 4.264 1.00 87.44 144 THR A CA 1
ATOM 1152 C C . THR A 1 144 ? -6.186 10.865 4.592 1.00 87.44 144 THR A C 1
ATOM 1154 O O . THR A 1 144 ? -7.213 11.164 3.971 1.00 87.44 144 THR A O 1
ATOM 1157 N N . LYS A 1 145 ? -6.158 9.930 5.550 1.00 91.25 145 LYS A N 1
ATOM 1158 C CA . LYS A 1 145 ? -7.191 8.918 5.828 1.00 91.25 145 LYS A CA 1
ATOM 1159 C C . LYS A 1 145 ? -7.595 8.100 4.596 1.00 91.25 145 LYS A C 1
ATOM 1161 O O . LYS A 1 145 ? -8.698 7.556 4.550 1.00 91.25 145 LYS A O 1
ATOM 1166 N N . SER A 1 146 ? -6.706 8.020 3.605 1.00 89.50 146 SER A N 1
ATOM 1167 C CA . SER A 1 146 ? -6.907 7.342 2.327 1.00 89.50 146 SER A CA 1
ATOM 1168 C C . SER A 1 146 ? -5.856 6.264 2.133 1.00 89.50 146 SER A C 1
ATOM 1170 O O . SER A 1 146 ? -4.668 6.544 2.281 1.00 89.50 146 SER A O 1
ATOM 1172 N N . PHE A 1 147 ? -6.279 5.056 1.764 1.00 88.69 147 PHE A N 1
ATOM 1173 C CA . PHE A 1 147 ? -5.348 4.008 1.340 1.00 88.69 147 PHE A CA 1
ATOM 1174 C C . PHE A 1 147 ? -5.152 3.951 -0.183 1.00 88.69 147 PHE A C 1
ATOM 1176 O O . PHE A 1 147 ? -4.153 3.403 -0.631 1.00 88.69 147 PHE A O 1
ATOM 1183 N N . LEU A 1 148 ? -6.022 4.580 -0.992 1.00 88.31 148 LEU A N 1
ATOM 1184 C CA . LEU A 1 148 ? -5.858 4.632 -2.456 1.00 88.31 148 LEU A CA 1
ATOM 1185 C C . LEU A 1 148 ? -4.531 5.289 -2.870 1.00 88.31 148 LEU A C 1
ATOM 1187 O O . LEU A 1 148 ? -3.881 4.848 -3.808 1.00 88.31 148 LEU A O 1
ATOM 1191 N N . ILE A 1 149 ? -4.095 6.304 -2.123 1.00 82.44 149 ILE A N 1
ATOM 1192 C CA . ILE A 1 149 ? -2.833 7.013 -2.378 1.00 82.44 149 ILE A CA 1
ATOM 1193 C C . ILE A 1 149 ? -1.597 6.100 -2.264 1.00 82.44 149 ILE A C 1
ATOM 1195 O O . ILE A 1 149 ? -0.556 6.415 -2.828 1.00 82.44 149 ILE A O 1
ATOM 1199 N N . MET A 1 150 ? -1.719 4.957 -1.580 1.00 81.38 150 MET A N 1
ATOM 1200 C CA . MET A 1 150 ? -0.657 3.948 -1.443 1.00 81.38 150 MET A CA 1
ATOM 1201 C C . MET A 1 150 ? -0.644 2.946 -2.583 1.00 81.38 150 MET A C 1
ATOM 1203 O O . MET A 1 150 ? 0.317 2.205 -2.746 1.00 81.38 150 MET A O 1
ATOM 1207 N N . SER A 1 151 ? -1.704 2.938 -3.388 1.00 75.25 151 SER A N 1
ATOM 1208 C CA . SER A 1 151 ? -1.741 2.191 -4.635 1.00 75.25 151 SER A CA 1
ATOM 1209 C C . SER A 1 151 ? -0.890 2.857 -5.713 1.00 75.25 151 SER A C 1
ATOM 1211 O O . SER A 1 151 ? -0.607 2.228 -6.723 1.00 75.25 151 SER A O 1
ATOM 1213 N N . ALA A 1 152 ? -0.449 4.104 -5.504 1.00 65.62 152 ALA A N 1
ATOM 1214 C CA . ALA A 1 152 ? 0.612 4.705 -6.299 1.00 65.62 152 ALA A CA 1
ATOM 1215 C C . ALA A 1 152 ? 1.799 3.722 -6.348 1.00 65.62 152 ALA A C 1
ATOM 1217 O O . ALA A 1 152 ? 2.297 3.366 -5.277 1.00 65.62 152 ALA A O 1
ATOM 1218 N N . PRO A 1 153 ? 2.235 3.260 -7.538 1.00 52.88 153 PRO A N 1
ATOM 1219 C CA . PRO A 1 153 ? 3.345 2.327 -7.674 1.00 52.88 153 PRO A CA 1
ATOM 1220 C C . PRO A 1 153 ? 4.496 2.720 -6.746 1.00 52.88 153 PRO A C 1
ATOM 1222 O O . PRO A 1 153 ? 5.003 3.844 -6.868 1.00 52.88 153 PRO A O 1
ATOM 1225 N N . PRO A 1 154 ? 4.899 1.853 -5.801 1.00 48.94 154 PRO A N 1
ATOM 1226 C CA . PRO A 1 154 ? 6.049 2.153 -4.983 1.00 48.94 154 PRO A CA 1
ATOM 1227 C C . PRO A 1 154 ? 7.247 2.291 -5.916 1.00 48.94 154 PRO A C 1
ATOM 1229 O O . PRO A 1 154 ? 7.523 1.406 -6.721 1.00 48.94 154 PRO A O 1
ATOM 1232 N N . ILE A 1 155 ? 8.026 3.355 -5.738 1.00 41.50 155 ILE A N 1
ATOM 1233 C CA . ILE A 1 155 ? 9.391 3.449 -6.284 1.00 41.50 155 ILE A CA 1
ATOM 1234 C C . ILE A 1 155 ? 10.272 2.292 -5.732 1.00 41.50 155 ILE A C 1
ATOM 1236 O O . ILE A 1 155 ? 11.370 2.047 -6.213 1.00 41.50 155 ILE A O 1
ATOM 1240 N N . PHE A 1 156 ? 9.764 1.546 -4.742 1.00 34.78 156 PHE A N 1
ATOM 1241 C CA . PHE A 1 156 ? 10.437 0.509 -3.968 1.00 34.78 156 PHE A CA 1
ATOM 1242 C C . PHE A 1 156 ? 9.863 -0.900 -4.179 1.00 34.78 156 PHE A C 1
ATOM 1244 O O . PHE A 1 156 ? 9.758 -1.650 -3.212 1.00 34.78 156 PHE A O 1
ATOM 1251 N N . VAL A 1 157 ? 9.456 -1.281 -5.394 1.00 35.84 157 VAL A N 1
ATOM 1252 C CA . VAL A 1 157 ? 9.309 -2.716 -5.690 1.00 35.84 157 VAL A CA 1
ATOM 1253 C C . VAL A 1 157 ? 10.639 -3.198 -6.266 1.00 35.84 157 VAL A C 1
ATOM 1255 O O . VAL A 1 157 ? 10.942 -2.857 -7.411 1.00 35.84 157 VAL A O 1
ATOM 1258 N N . PRO A 1 158 ? 11.465 -3.932 -5.498 1.00 31.62 158 PRO A N 1
ATOM 1259 C CA . PRO A 1 158 ? 12.635 -4.563 -6.076 1.00 31.62 158 PRO A CA 1
ATOM 1260 C C . PRO A 1 158 ? 12.163 -5.671 -7.014 1.00 31.62 158 PRO A C 1
ATOM 1262 O O . PRO A 1 158 ? 11.322 -6.493 -6.643 1.00 31.62 158 PRO A O 1
ATOM 1265 N N . MET A 1 159 ? 12.698 -5.655 -8.231 1.00 36.50 159 MET A N 1
ATOM 1266 C CA . MET A 1 159 ? 12.717 -6.816 -9.120 1.00 36.50 159 MET A CA 1
ATOM 1267 C C . MET A 1 159 ? 13.890 -7.734 -8.767 1.00 36.50 159 MET A C 1
ATOM 1269 O O . MET A 1 159 ? 14.924 -7.240 -8.256 1.00 36.50 159 MET A O 1
#

Solvent-accessible surface area (backbone atoms only — not comparable to full-atom values): 8338 Å² total; per-residue (Å²): 130,83,74,61,62,63,60,50,22,51,49,32,30,53,52,19,54,49,47,62,67,69,50,81,81,62,61,74,71,37,35,66,48,35,80,51,47,68,63,34,52,52,55,25,45,44,47,34,53,49,31,27,73,72,33,34,91,62,95,78,81,54,59,30,33,60,46,13,32,52,54,32,48,52,37,26,53,42,35,41,27,36,31,42,19,54,45,46,33,47,56,36,65,37,42,90,68,36,74,68,54,29,42,55,50,52,12,51,54,54,38,61,65,51,64,84,71,69,73,92,56,56,75,64,59,46,45,52,51,40,31,52,48,38,44,55,52,50,54,54,26,66,76,44,18,19,34,45,47,64,10,20,47,64,96,77,70,84,123

Secondary structure (DSSP, 8-state):
----HHHHHHHHHHHHHHHHHH--S---SSBSS-S-HHHHHHHHHHHHHHHHHH----TT---HHHHHHHHHHHHHHHHHHHHIIIIIIIHHHTGGG-HHHHHHHHHHHHHHHHGGG--SS-HHHHHHHHHHHHHHHHHHHHHHSBSGGGGS--TT---

Nearest PDB structures (foldseek):
  5ydp-assembly1_B  TM=3.822E-01  e=9.886E+00  Dietzia sp. DQ12-45-1b